Protein AF-A0A6C0LUY1-F1 (afdb_monomer_lite)

Radius of gyration: 14.44 Å; chains: 1; bounding box: 42×29×36 Å

Sequence (111 aa):
MSGEDTIKKTITMTLNYDTLIKELGESGDKDSTDIHDLSSQALMDKLDRFVDYRYDKKKYGMHQVNLTIHGVPTGFEPADFCELIKDHCDDISSFTSIEGGFSVSLFIDVN

Secondary structure (DSSP, 8-state):
---------EEEEEEEHHHHHHHHHTTS-TT---GGGS-HHHHHHHHHHHHHHHS-S---EEEEEEEEEESPPTT--HHHHHHHHTTT-SEEEEEEEETTEEEEEEEEEE-

pLDDT: mean 70.25, std 12.16, range [37.56, 87.62]

Organism: NCBI:txid1070528

Structure (mmCIF, N/CA/C/O backbone):
data_AF-A0A6C0LUY1-F1
#
_entry.id   AF-A0A6C0LUY1-F1
#
loop_
_atom_site.group_PDB
_atom_site.id
_atom_site.type_symbol
_atom_site.label_atom_id
_atom_site.label_alt_id
_atom_site.label_comp_id
_atom_site.label_asym_id
_atom_site.label_entity_id
_atom_site.label_seq_id
_atom_site.pdbx_PDB_ins_code
_atom_site.Cartn_x
_atom_site.Cartn_y
_atom_site.Cartn_z
_atom_site.occupancy
_atom_site.B_iso_or_equiv
_atom_site.auth_seq_id
_atom_site.auth_comp_id
_atom_site.auth_asym_id
_atom_site.auth_atom_id
_atom_site.pdbx_PDB_model_num
ATOM 1 N N . MET A 1 1 ? -30.092 8.903 8.203 1.00 37.56 1 MET A N 1
ATOM 2 C CA . MET A 1 1 ? -29.173 8.077 9.006 1.00 37.56 1 MET A CA 1
ATOM 3 C C . MET A 1 1 ? -27.816 8.735 8.883 1.00 37.56 1 MET A C 1
ATOM 5 O O . MET A 1 1 ? -27.248 8.698 7.805 1.00 37.56 1 MET A O 1
ATOM 9 N N . SER A 1 2 ? -27.399 9.465 9.915 1.00 42.03 2 SE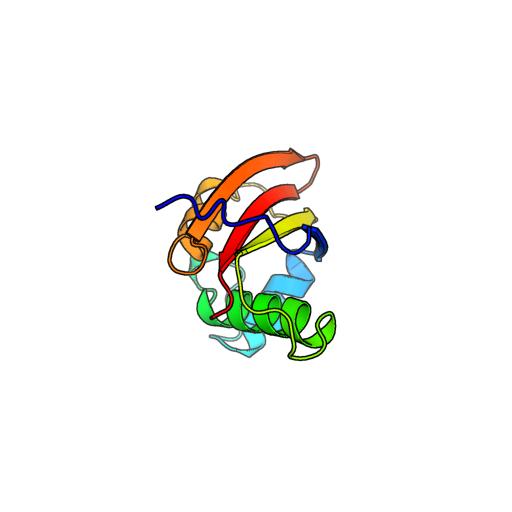R A N 1
ATOM 10 C CA . SER A 1 2 ? -26.137 10.209 9.929 1.00 42.03 2 SER A CA 1
ATOM 11 C C . SER A 1 2 ? -25.100 9.350 10.640 1.00 42.03 2 SER A C 1
ATOM 13 O O . SER A 1 2 ? -24.987 9.406 11.861 1.00 42.03 2 SER A O 1
ATOM 15 N N . GLY A 1 3 ? -24.432 8.487 9.885 1.00 43.06 3 GLY A N 1
ATOM 16 C CA . GLY A 1 3 ? -23.197 7.845 10.307 1.00 43.06 3 GLY A CA 1
ATOM 17 C C . GLY A 1 3 ? -22.103 8.422 9.433 1.00 43.06 3 GLY A C 1
ATOM 18 O O . GLY A 1 3 ? -21.881 7.926 8.340 1.00 43.06 3 GLY A O 1
ATOM 19 N N . GLU A 1 4 ? -21.497 9.532 9.851 1.00 49.38 4 GLU A N 1
ATOM 20 C CA . GLU A 1 4 ? -20.171 9.855 9.336 1.00 49.38 4 GLU A CA 1
ATOM 21 C C . GLU A 1 4 ? -19.279 8.713 9.816 1.00 49.38 4 GLU A C 1
ATOM 23 O O . GLU A 1 4 ? -19.008 8.626 11.019 1.00 49.38 4 GLU A O 1
ATOM 28 N N . ASP A 1 5 ? -18.883 7.812 8.916 1.00 56.62 5 ASP A N 1
ATOM 29 C CA . ASP A 1 5 ? -17.816 6.856 9.185 1.00 56.62 5 ASP A CA 1
ATOM 30 C C . ASP A 1 5 ? -16.553 7.663 9.461 1.00 56.62 5 ASP A C 1
ATOM 32 O O . ASP A 1 5 ? -15.792 8.071 8.587 1.00 56.62 5 ASP A O 1
ATOM 36 N N . THR A 1 6 ? -16.409 8.035 10.729 1.00 68.94 6 THR A N 1
ATOM 37 C CA . THR A 1 6 ? -15.324 8.876 11.191 1.00 68.94 6 THR A CA 1
ATOM 38 C C . THR A 1 6 ? -14.099 7.995 11.115 1.00 68.94 6 THR A C 1
ATOM 40 O O . THR A 1 6 ? -14.011 7.034 11.888 1.00 68.94 6 THR A O 1
ATOM 43 N N . ILE A 1 7 ? -13.192 8.313 10.185 1.00 70.38 7 ILE A N 1
ATOM 44 C CA . ILE A 1 7 ? -11.895 7.651 10.033 1.00 70.38 7 ILE A CA 1
ATOM 45 C C . ILE A 1 7 ? -11.325 7.428 11.432 1.00 70.38 7 ILE A C 1
ATOM 47 O O . ILE A 1 7 ? -11.005 8.374 12.158 1.00 70.38 7 ILE A O 1
ATOM 51 N N . LYS A 1 8 ? -11.257 6.163 11.849 1.00 72.25 8 LYS A N 1
ATOM 52 C CA . LYS A 1 8 ? -10.922 5.802 13.226 1.00 72.25 8 LYS A CA 1
ATOM 53 C C . LYS A 1 8 ? -9.478 6.155 13.538 1.00 72.25 8 LYS A C 1
ATOM 55 O O . LYS A 1 8 ? -9.174 6.477 14.692 1.00 72.25 8 LYS A O 1
ATOM 60 N N . LYS A 1 9 ? -8.603 6.066 12.530 1.00 74.75 9 LYS A N 1
ATOM 61 C CA . LYS A 1 9 ? -7.185 6.418 12.592 1.00 74.75 9 LYS A CA 1
ATOM 62 C C . LYS A 1 9 ? -6.562 6.422 11.192 1.00 74.75 9 LYS A C 1
ATOM 64 O O . LYS A 1 9 ? -6.999 5.699 10.300 1.00 74.75 9 LYS A O 1
ATOM 69 N N . THR A 1 10 ? -5.523 7.238 11.044 1.00 78.19 10 THR A N 1
ATOM 70 C CA . THR A 1 10 ? -4.648 7.258 9.870 1.00 78.19 10 THR A CA 1
ATOM 71 C C . THR A 1 10 ? -3.371 6.479 10.182 1.00 78.19 10 THR A C 1
ATOM 73 O O . THR A 1 10 ? -2.729 6.708 11.212 1.00 78.19 10 THR A O 1
ATOM 76 N N . ILE A 1 11 ? -3.007 5.547 9.311 1.00 77.81 11 ILE A N 1
ATOM 77 C CA . ILE A 1 11 ? -1.822 4.698 9.408 1.00 77.81 11 ILE A CA 1
ATOM 78 C C . ILE A 1 11 ? -0.891 5.088 8.274 1.00 77.81 11 ILE A C 1
ATOM 80 O O . ILE A 1 11 ? -1.307 5.094 7.126 1.00 77.81 11 ILE A O 1
ATOM 84 N N . THR A 1 12 ? 0.372 5.366 8.575 1.00 82.19 12 THR A N 1
ATOM 85 C CA . THR A 1 12 ? 1.386 5.582 7.539 1.00 82.19 12 THR A CA 1
ATOM 86 C C . THR A 1 12 ? 2.351 4.410 7.530 1.00 82.19 12 THR A C 1
ATOM 88 O O . THR A 1 12 ? 2.881 4.039 8.582 1.00 82.19 12 THR A O 1
ATOM 91 N N . MET A 1 13 ? 2.585 3.841 6.351 1.00 79.56 13 MET A N 1
ATOM 92 C CA . MET A 1 13 ? 3.522 2.746 6.148 1.00 79.56 13 MET A CA 1
ATOM 93 C C . MET A 1 13 ? 4.42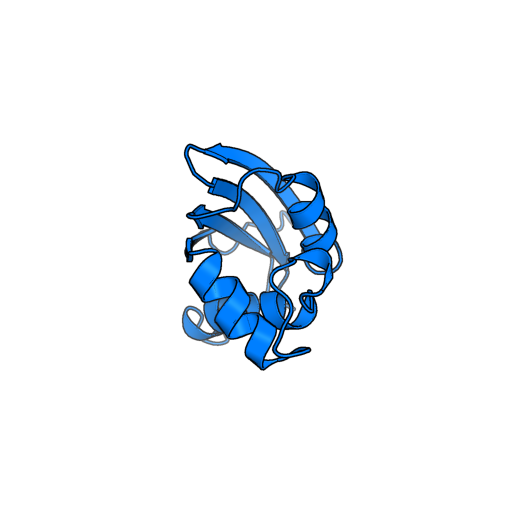8 3.025 4.955 1.00 79.56 13 MET A C 1
ATOM 95 O O . MET A 1 13 ? 3.991 3.517 3.918 1.00 79.56 13 MET A O 1
ATOM 99 N N . THR A 1 14 ? 5.697 2.668 5.110 1.00 83.88 14 THR A N 1
ATOM 100 C CA . THR A 1 14 ? 6.709 2.769 4.065 1.00 83.88 14 THR A CA 1
ATOM 101 C C . THR A 1 14 ? 7.271 1.380 3.805 1.00 83.88 14 THR A C 1
ATOM 103 O O . THR A 1 14 ? 7.734 0.718 4.733 1.00 83.88 14 THR A O 1
ATOM 106 N N . LEU A 1 15 ? 7.214 0.943 2.555 1.00 79.62 15 LEU A N 1
ATOM 107 C CA . LEU A 1 15 ? 7.672 -0.354 2.083 1.00 79.62 15 LEU A CA 1
ATOM 108 C C . LEU A 1 15 ? 8.741 -0.170 1.003 1.00 79.62 15 LEU A C 1
ATOM 110 O O . LEU A 1 15 ? 8.775 0.828 0.283 1.00 79.62 15 LEU A O 1
ATOM 114 N N . ASN A 1 16 ? 9.609 -1.165 0.883 1.00 83.56 16 ASN A N 1
ATOM 115 C CA . ASN A 1 16 ? 10.524 -1.306 -0.240 1.00 83.56 16 ASN A CA 1
ATOM 116 C C . ASN A 1 16 ? 9.963 -2.375 -1.188 1.00 83.56 16 ASN A C 1
ATOM 118 O O . ASN A 1 16 ? 9.543 -3.427 -0.713 1.00 83.56 16 ASN A O 1
ATOM 122 N N . TYR A 1 17 ? 9.951 -2.103 -2.492 1.00 78.38 17 TYR A N 1
ATOM 123 C CA . TYR A 1 17 ? 9.386 -2.972 -3.522 1.00 78.38 17 TYR A CA 1
ATOM 124 C C . TYR A 1 17 ? 10.085 -4.334 -3.585 1.00 78.38 17 TYR A C 1
ATOM 126 O O . TYR A 1 17 ? 9.402 -5.347 -3.556 1.00 78.38 17 TYR A O 1
ATOM 134 N N . ASP A 1 18 ? 11.419 -4.390 -3.567 1.00 76.06 18 ASP A N 1
ATOM 135 C CA . ASP A 1 18 ? 12.155 -5.664 -3.590 1.00 76.06 18 ASP A CA 1
ATOM 136 C C . ASP A 1 18 ? 11.855 -6.515 -2.355 1.00 76.06 18 ASP A C 1
ATOM 138 O O . ASP A 1 18 ? 11.695 -7.732 -2.443 1.00 76.06 18 ASP A O 1
ATOM 142 N N . THR A 1 19 ? 11.788 -5.876 -1.187 1.00 76.69 19 THR A N 1
ATOM 143 C CA . THR A 1 19 ? 11.421 -6.546 0.064 1.00 76.69 19 THR A CA 1
ATOM 144 C C . THR A 1 19 ? 9.973 -7.030 0.011 1.00 76.69 19 THR A C 1
ATOM 146 O O . THR A 1 19 ? 9.695 -8.164 0.388 1.00 76.69 19 THR A O 1
ATOM 149 N N . LEU A 1 20 ? 9.069 -6.209 -0.528 1.00 73.75 20 LEU A N 1
ATOM 150 C CA . LEU A 1 20 ? 7.665 -6.549 -0.714 1.00 73.75 20 LEU A CA 1
ATOM 151 C C . LEU A 1 20 ? 7.510 -7.751 -1.651 1.00 73.75 20 LEU A C 1
ATOM 153 O O . LEU A 1 20 ? 6.910 -8.738 -1.255 1.00 73.75 20 LEU A O 1
ATOM 157 N N . ILE A 1 21 ? 8.109 -7.712 -2.839 1.00 70.94 21 ILE A N 1
ATOM 158 C CA . ILE A 1 21 ? 8.090 -8.803 -3.821 1.00 70.94 21 ILE A CA 1
ATOM 159 C C . ILE A 1 21 ? 8.681 -10.079 -3.233 1.00 70.94 21 ILE A C 1
ATOM 161 O O . ILE A 1 21 ? 8.098 -11.136 -3.408 1.00 70.94 21 ILE A O 1
ATOM 165 N N . LYS A 1 22 ? 9.795 -10.014 -2.493 1.00 70.19 22 LYS A N 1
ATOM 166 C CA . LYS A 1 22 ? 10.367 -11.209 -1.848 1.00 70.19 22 LYS A CA 1
ATOM 167 C C . LYS A 1 22 ? 9.424 -11.808 -0.813 1.00 70.19 22 LYS A C 1
ATOM 169 O O . LYS A 1 22 ? 9.182 -13.006 -0.827 1.00 70.19 22 LYS A O 1
ATOM 174 N N . GLU A 1 23 ? 8.875 -10.979 0.067 1.00 67.44 23 GLU A N 1
ATOM 175 C CA . GLU A 1 23 ? 7.996 -11.453 1.137 1.00 67.44 23 GLU A CA 1
ATOM 176 C C . GLU A 1 23 ? 6.623 -11.912 0.612 1.00 67.44 23 GLU A C 1
ATOM 178 O O . GLU A 1 23 ? 6.008 -12.781 1.221 1.00 67.44 23 GLU A O 1
ATOM 183 N N . LEU A 1 24 ? 6.142 -11.359 -0.507 1.00 65.00 24 LEU A N 1
ATOM 184 C CA . LEU A 1 24 ? 4.900 -11.778 -1.169 1.00 65.00 24 LEU A CA 1
ATOM 185 C C . LEU A 1 24 ? 5.107 -12.952 -2.137 1.00 65.00 24 LEU A C 1
ATOM 187 O O . LEU A 1 24 ? 4.241 -13.817 -2.261 1.00 65.00 24 LEU A O 1
ATOM 191 N N . GLY 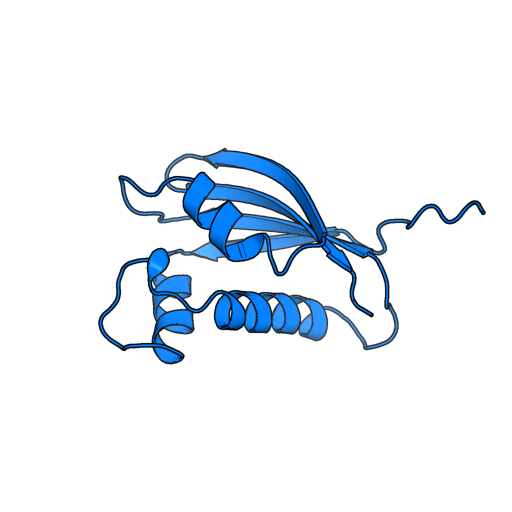A 1 25 ? 6.267 -13.021 -2.782 1.00 56.16 25 GLY A N 1
ATOM 192 C CA . GLY A 1 25 ? 6.701 -14.122 -3.638 1.00 56.16 25 GLY A CA 1
ATOM 193 C C . GLY A 1 25 ? 7.024 -15.387 -2.846 1.00 56.16 25 GLY A C 1
ATOM 194 O O . GLY A 1 25 ? 6.867 -16.481 -3.363 1.00 56.16 25 GLY A O 1
ATOM 195 N N . GLU A 1 26 ? 7.364 -15.294 -1.556 1.00 50.84 26 GLU A N 1
ATOM 196 C CA . GLU A 1 26 ? 7.440 -16.472 -0.676 1.00 50.84 26 GLU A CA 1
ATOM 197 C C . GLU A 1 26 ? 6.069 -17.143 -0.439 1.00 50.84 26 GLU A C 1
ATOM 199 O O . GLU A 1 26 ? 6.018 -18.320 -0.072 1.00 50.84 26 GLU A O 1
ATOM 204 N N . SER A 1 27 ? 4.964 -16.429 -0.695 1.00 47.19 27 SER A N 1
ATOM 205 C CA . SER A 1 27 ? 3.587 -16.952 -0.682 1.00 47.19 27 SER A CA 1
ATOM 206 C C . SER A 1 27 ? 3.028 -17.334 -2.067 1.00 47.19 27 SER A C 1
ATOM 208 O O . SER A 1 27 ? 1.910 -17.843 -2.135 1.00 47.19 27 SER A O 1
ATOM 210 N N . GLY A 1 28 ? 3.793 -17.130 -3.147 1.00 47.41 28 GLY A N 1
ATOM 211 C CA . GLY A 1 28 ? 3.449 -17.444 -4.544 1.00 47.41 28 GLY A CA 1
ATOM 212 C C . GLY A 1 28 ? 4.616 -18.107 -5.294 1.00 47.41 28 GLY A C 1
ATOM 213 O O . GLY A 1 28 ? 5.563 -18.569 -4.664 1.00 47.41 28 GLY A O 1
ATOM 214 N N . ASP A 1 29 ? 4.552 -18.229 -6.624 1.00 46.25 29 ASP A N 1
ATOM 215 C CA . ASP A 1 29 ? 5.601 -18.897 -7.416 1.00 46.25 29 ASP A CA 1
ATOM 216 C C . ASP A 1 29 ? 6.959 -18.181 -7.252 1.00 46.25 29 ASP A C 1
ATOM 218 O O . ASP A 1 29 ? 7.084 -16.981 -7.496 1.00 46.25 29 ASP A O 1
ATOM 222 N N . LYS A 1 30 ? 7.987 -18.925 -6.820 1.00 50.00 30 LYS A N 1
ATOM 223 C CA . LYS A 1 30 ? 9.262 -18.406 -6.269 1.00 50.00 30 LYS A CA 1
ATOM 224 C C . LYS A 1 30 ? 10.135 -17.587 -7.229 1.00 50.00 30 LYS A C 1
ATOM 226 O O . LYS A 1 30 ? 11.157 -17.060 -6.794 1.00 50.00 30 LYS A O 1
ATOM 231 N N . ASP A 1 31 ? 9.748 -17.489 -8.494 1.00 51.50 31 ASP A N 1
ATOM 232 C CA . ASP A 1 31 ? 10.547 -16.883 -9.558 1.00 51.50 31 ASP A CA 1
ATOM 233 C C . ASP A 1 31 ? 9.921 -15.613 -10.160 1.00 51.50 31 ASP A C 1
ATOM 235 O O . ASP A 1 31 ? 10.518 -15.034 -11.070 1.00 51.50 31 ASP A O 1
ATOM 239 N N . SER A 1 32 ? 8.761 -15.141 -9.675 1.00 50.81 32 SER A N 1
ATOM 240 C CA . SER A 1 32 ? 8.172 -13.925 -10.245 1.00 50.81 32 SER A CA 1
ATOM 241 C C . SER A 1 32 ? 8.713 -12.635 -9.625 1.00 50.81 32 SER A C 1
ATOM 243 O O . SER A 1 32 ? 8.668 -12.409 -8.415 1.00 50.81 32 SER A O 1
ATOM 245 N N . THR A 1 33 ? 9.219 -11.763 -10.498 1.00 54.09 33 THR A N 1
ATOM 246 C CA . THR A 1 33 ? 9.592 -10.375 -10.198 1.00 54.09 33 THR A CA 1
ATOM 247 C C . THR A 1 33 ? 8.485 -9.380 -10.560 1.00 54.09 33 THR A C 1
ATOM 249 O O . THR A 1 33 ? 8.694 -8.170 -10.439 1.00 54.09 33 THR A O 1
ATOM 252 N N . ASP A 1 34 ? 7.346 -9.872 -11.053 1.00 60.56 34 ASP A N 1
ATOM 253 C CA . ASP A 1 34 ? 6.230 -9.057 -11.521 1.00 60.56 34 ASP A CA 1
ATOM 254 C C . ASP A 1 34 ? 5.148 -8.939 -10.438 1.00 60.56 34 ASP A C 1
ATOM 256 O O . ASP A 1 34 ? 4.759 -9.926 -9.813 1.00 60.56 34 ASP A O 1
ATOM 260 N N . ILE A 1 35 ? 4.647 -7.720 -10.216 1.00 60.31 35 ILE A N 1
ATOM 261 C CA . ILE A 1 35 ? 3.527 -7.493 -9.300 1.00 60.31 35 ILE A CA 1
ATOM 262 C C . ILE A 1 35 ? 2.238 -8.148 -9.799 1.00 60.31 35 ILE A C 1
ATOM 264 O O . ILE A 1 35 ? 1.390 -8.501 -8.985 1.00 60.31 35 ILE A O 1
ATOM 268 N N . HIS A 1 36 ? 2.110 -8.338 -11.116 1.00 60.28 36 HIS A N 1
ATOM 269 C CA . HIS A 1 36 ? 0.959 -8.995 -11.738 1.00 60.28 36 HIS A CA 1
ATOM 270 C C . HIS A 1 36 ? 0.837 -10.470 -11.342 1.00 60.28 36 HIS A C 1
ATOM 272 O O . HIS A 1 36 ? -0.264 -11.017 -11.327 1.00 60.28 36 HIS A O 1
ATOM 278 N N . ASP A 1 37 ? 1.952 -11.091 -10.955 1.00 58.09 37 ASP A N 1
ATOM 279 C CA . ASP A 1 37 ? 1.991 -12.465 -10.452 1.00 58.09 37 ASP A CA 1
ATOM 280 C C . ASP A 1 37 ? 1.910 -12.532 -8.918 1.00 58.09 37 ASP A C 1
ATOM 282 O O . ASP A 1 37 ? 1.823 -13.621 -8.339 1.00 58.09 37 ASP A O 1
ATOM 286 N N . LEU A 1 38 ? 1.946 -11.384 -8.229 1.00 60.75 38 LEU A N 1
ATOM 287 C CA . LEU A 1 38 ? 1.772 -11.354 -6.785 1.00 60.75 38 LEU A CA 1
ATOM 288 C C . LEU A 1 38 ? 0.311 -11.606 -6.423 1.00 60.75 38 LEU A C 1
ATOM 290 O O . LEU A 1 38 ? -0.620 -11.002 -6.951 1.00 60.75 38 LEU A O 1
ATOM 294 N N . SER A 1 39 ? 0.111 -12.455 -5.419 1.00 60.94 39 SER A N 1
ATOM 295 C CA . SER A 1 39 ? -1.197 -12.622 -4.801 1.00 60.94 39 SER A CA 1
ATOM 296 C C . SER A 1 39 ? -1.580 -11.329 -4.075 1.00 60.94 39 SER A C 1
ATOM 298 O O . SER A 1 39 ? -0.986 -10.994 -3.045 1.00 60.94 39 SER A O 1
ATOM 300 N N . SER A 1 40 ? -2.590 -10.616 -4.582 1.00 62.66 40 SER A N 1
ATOM 301 C CA . SER A 1 40 ? -3.193 -9.451 -3.911 1.00 62.66 40 SER A CA 1
ATOM 302 C C . SER A 1 40 ? -3.601 -9.779 -2.473 1.00 62.66 40 SER A C 1
ATOM 304 O O . SER A 1 40 ? -3.422 -8.960 -1.573 1.00 62.66 40 SER A O 1
ATOM 306 N N . GLN A 1 41 ? -4.012 -11.028 -2.230 1.00 62.72 41 GLN A N 1
ATOM 307 C CA . GLN A 1 41 ? -4.297 -11.556 -0.900 1.00 62.72 41 GLN A CA 1
ATOM 308 C C . GLN A 1 41 ? -3.081 -11.519 0.034 1.00 62.72 41 GLN A C 1
ATOM 310 O O . GLN A 1 41 ? -3.232 -11.185 1.197 1.00 62.72 41 GLN A O 1
ATOM 315 N N . ALA A 1 42 ? -1.869 -11.828 -0.434 1.00 66.81 42 ALA A N 1
ATOM 316 C CA . ALA A 1 42 ? -0.684 -11.819 0.429 1.00 66.81 42 ALA A CA 1
ATOM 317 C C . ALA A 1 42 ? -0.274 -10.391 0.829 1.00 66.81 42 ALA A C 1
ATOM 319 O O . ALA A 1 42 ? 0.163 -10.154 1.960 1.00 66.81 42 ALA A O 1
ATOM 320 N N . LEU A 1 43 ? -0.431 -9.429 -0.091 1.00 70.56 43 LEU A N 1
ATOM 321 C CA . LEU A 1 43 ? -0.218 -8.009 0.196 1.00 70.56 43 LEU A CA 1
ATOM 322 C C . LEU A 1 43 ? -1.212 -7.534 1.254 1.00 70.56 43 LEU A C 1
ATOM 324 O O . LEU A 1 43 ? -0.826 -6.838 2.194 1.00 70.56 43 LEU A O 1
ATOM 328 N N . MET A 1 44 ? -2.463 -7.962 1.116 1.00 68.88 44 MET A N 1
ATOM 329 C CA . MET A 1 44 ? -3.545 -7.604 2.019 1.00 68.88 44 MET A CA 1
ATOM 330 C C . MET A 1 44 ? -3.424 -8.277 3.372 1.00 68.88 44 MET A C 1
ATOM 332 O O . MET A 1 44 ? -3.420 -7.570 4.361 1.00 68.88 44 MET A O 1
ATOM 336 N N . ASP A 1 45 ? -3.126 -9.572 3.449 1.00 70.06 45 ASP A N 1
ATOM 337 C CA . ASP A 1 45 ? -2.814 -10.260 4.706 1.00 70.06 45 ASP A CA 1
ATOM 338 C C . ASP A 1 45 ? -1.698 -9.549 5.483 1.00 70.06 45 ASP A C 1
ATOM 340 O O . ASP A 1 45 ? -1.648 -9.582 6.713 1.00 70.06 45 ASP A O 1
ATOM 344 N N . LYS A 1 46 ? -0.762 -8.911 4.780 1.00 69.88 46 LYS A N 1
ATOM 345 C CA . LYS A 1 46 ? 0.320 -8.155 5.399 1.00 69.88 46 LYS A CA 1
ATOM 346 C C . LYS A 1 46 ? -0.095 -6.750 5.808 1.00 69.88 46 LYS A C 1
ATOM 348 O O . LYS A 1 46 ? 0.339 -6.295 6.867 1.00 69.88 46 LYS A O 1
ATOM 353 N N . LEU A 1 47 ? -0.912 -6.079 4.999 1.00 69.31 47 LEU A N 1
ATOM 354 C CA . LEU A 1 47 ? -1.557 -4.823 5.372 1.00 69.31 47 LEU A CA 1
ATOM 355 C C . LEU A 1 47 ? -2.441 -5.043 6.599 1.00 69.31 47 LEU A C 1
ATOM 357 O O . LEU A 1 47 ? -2.217 -4.380 7.604 1.00 69.31 47 LEU A O 1
ATOM 361 N N . ASP A 1 48 ? -3.311 -6.044 6.572 1.00 66.50 48 ASP A N 1
ATOM 362 C CA . ASP A 1 48 ? -4.154 -6.496 7.672 1.00 66.50 48 ASP A CA 1
ATOM 363 C C . ASP A 1 48 ? -3.325 -6.858 8.888 1.00 66.50 48 ASP A C 1
ATOM 365 O O . ASP A 1 48 ? -3.579 -6.329 9.955 1.00 66.50 48 ASP A O 1
ATOM 369 N N . ARG A 1 49 ? -2.259 -7.660 8.765 1.00 66.94 49 ARG A N 1
ATOM 370 C CA . ARG A 1 49 ? -1.368 -7.935 9.908 1.00 66.94 49 ARG A CA 1
ATOM 371 C C . ARG A 1 49 ? -0.673 -6.687 10.426 1.00 66.94 49 ARG A C 1
ATOM 373 O O . ARG A 1 49 ? -0.393 -6.618 11.616 1.00 66.94 49 ARG A O 1
ATOM 380 N N . PHE A 1 50 ? -0.336 -5.721 9.576 1.00 64.50 50 PHE A N 1
ATOM 381 C CA . PHE A 1 50 ? 0.290 -4.475 10.012 1.00 64.50 50 PHE A CA 1
ATOM 382 C C . PHE A 1 50 ? -0.715 -3.560 10.717 1.00 64.50 50 PHE A C 1
ATOM 384 O O . PHE A 1 50 ? -0.373 -2.932 11.725 1.00 64.50 50 PHE A O 1
ATOM 391 N N . VAL A 1 51 ? -1.951 -3.525 10.217 1.00 62.22 51 VAL A N 1
ATOM 392 C CA . VAL A 1 51 ? -3.107 -2.902 10.855 1.00 62.22 51 VAL A CA 1
ATOM 393 C C . VAL A 1 51 ? -3.360 -3.626 12.183 1.00 62.22 51 VAL A C 1
ATOM 395 O O . VAL A 1 51 ? -3.122 -3.038 13.226 1.00 62.22 51 VAL A O 1
ATOM 398 N N . ASP A 1 52 ? -3.649 -4.920 12.210 1.00 62.47 52 ASP A N 1
ATOM 399 C CA . ASP A 1 52 ? -3.849 -5.735 13.416 1.00 62.47 52 ASP A CA 1
ATOM 400 C C . ASP A 1 52 ? -2.702 -5.629 14.433 1.00 62.47 52 ASP A C 1
ATOM 402 O O . ASP A 1 52 ? -2.939 -5.431 15.620 1.00 62.47 52 ASP A O 1
ATOM 406 N N . TYR A 1 53 ? -1.434 -5.695 14.019 1.00 53.97 53 TYR A N 1
ATOM 407 C CA . TYR A 1 53 ? -0.298 -5.610 14.949 1.00 53.97 53 TYR A CA 1
ATOM 408 C C . TYR A 1 53 ? -0.185 -4.227 15.611 1.00 53.97 53 TYR A C 1
ATOM 410 O O . TYR A 1 53 ? 0.254 -4.101 16.756 1.00 53.97 53 TYR A O 1
ATOM 418 N N . ARG A 1 54 ? -0.600 -3.163 14.912 1.00 54.84 54 ARG A N 1
ATOM 419 C CA . ARG A 1 54 ? -0.682 -1.793 15.451 1.00 54.84 54 ARG A CA 1
ATOM 420 C C . ARG A 1 54 ? -1.998 -1.525 16.192 1.00 54.84 54 ARG A C 1
ATOM 422 O O . ARG A 1 54 ? -2.139 -0.427 16.754 1.00 54.84 54 ARG A O 1
ATOM 429 N N . TYR A 1 55 ? -2.950 -2.458 16.166 1.00 54.56 55 TYR A N 1
ATOM 430 C CA . TYR A 1 55 ? -4.297 -2.299 16.698 1.00 54.56 55 TYR A CA 1
ATOM 431 C C . TYR A 1 55 ? -4.623 -3.394 17.716 1.00 54.56 55 TYR A C 1
ATOM 433 O O . TYR A 1 55 ? -4.906 -4.543 17.410 1.00 54.56 55 TYR A O 1
ATOM 441 N N . ASP A 1 56 ? -4.684 -2.988 18.980 1.00 52.44 56 ASP A N 1
ATOM 442 C CA . ASP A 1 56 ? -5.455 -3.720 19.980 1.00 52.44 56 ASP A CA 1
ATOM 443 C C . ASP A 1 56 ? -6.893 -3.907 19.440 1.00 52.44 56 ASP A C 1
ATOM 445 O O . ASP A 1 56 ? -7.462 -2.941 18.920 1.00 52.44 56 ASP A O 1
ATOM 449 N N . LYS A 1 57 ? -7.455 -5.124 19.539 1.00 49.59 57 LYS A N 1
ATOM 450 C CA . LYS A 1 57 ? -8.687 -5.666 18.896 1.00 49.59 57 LYS A CA 1
ATOM 451 C C . LYS A 1 57 ? -10.011 -4.893 19.126 1.00 49.59 57 LYS A C 1
ATOM 453 O O . LYS A 1 57 ? -11.097 -5.458 19.055 1.00 49.59 57 LYS A O 1
ATOM 458 N N . LYS A 1 58 ? -9.970 -3.613 19.494 1.00 52.00 58 LYS A N 1
ATOM 459 C CA . LYS A 1 58 ? -11.100 -2.824 20.0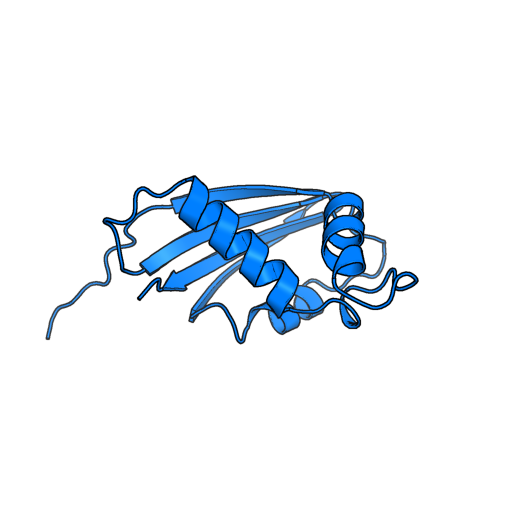07 1.00 52.00 58 LYS A CA 1
ATOM 460 C C . LYS A 1 58 ? -11.571 -1.688 19.096 1.00 52.00 58 LYS A C 1
ATOM 462 O O . LYS A 1 58 ? -12.354 -0.862 19.562 1.00 52.00 58 LYS A O 1
ATOM 467 N N . LYS A 1 59 ? -11.127 -1.592 17.839 1.00 58.53 59 LYS A N 1
ATOM 468 C CA . LYS A 1 59 ? -11.572 -0.514 16.933 1.00 58.53 59 LYS A CA 1
ATOM 469 C C . LYS A 1 59 ? -11.856 -0.996 15.509 1.00 58.53 59 LYS A C 1
ATOM 471 O O . LYS A 1 59 ? -11.151 -0.615 14.580 1.00 58.53 59 LYS A O 1
ATOM 476 N N . TYR A 1 60 ? -12.928 -1.773 15.387 1.00 65.50 60 TYR A N 1
ATOM 477 C CA . TYR A 1 60 ? -13.675 -1.949 14.141 1.00 65.50 60 TYR A CA 1
ATOM 478 C C . TYR A 1 60 ? -14.086 -0.587 13.536 1.00 65.50 60 TYR A C 1
ATOM 480 O O . TYR A 1 60 ? -14.310 0.385 14.279 1.00 65.50 60 TYR A O 1
ATOM 488 N N . GLY A 1 61 ? -14.166 -0.524 12.208 1.00 72.31 61 GLY A N 1
ATOM 489 C CA . GLY A 1 61 ? -14.554 0.639 11.404 1.00 72.31 61 GLY A CA 1
ATOM 490 C C . GLY A 1 61 ? -13.489 1.093 10.400 1.00 72.31 61 GLY A C 1
ATOM 491 O O . GLY A 1 61 ? -12.395 0.538 10.337 1.00 72.31 61 GLY A O 1
ATOM 492 N N . MET A 1 62 ? -13.801 2.165 9.672 1.00 78.31 62 MET A N 1
ATOM 493 C CA . MET A 1 62 ? -12.985 2.699 8.577 1.00 78.31 62 MET A CA 1
ATOM 494 C C . MET A 1 62 ? -11.654 3.317 9.039 1.00 78.31 62 MET A C 1
ATOM 496 O O . MET A 1 62 ? -11.629 4.215 9.889 1.00 78.31 62 MET A O 1
ATOM 500 N N . HIS A 1 63 ? -10.541 2.895 8.438 1.00 78.75 63 HIS A N 1
ATOM 501 C CA . HIS A 1 63 ? -9.201 3.461 8.641 1.00 78.75 63 HIS A CA 1
ATOM 502 C C . HIS A 1 63 ? -8.645 4.016 7.338 1.00 78.75 63 HIS A C 1
ATOM 504 O O . HIS A 1 63 ? -8.904 3.481 6.267 1.00 78.75 63 HIS A O 1
ATOM 510 N N . GLN A 1 64 ? -7.831 5.064 7.442 1.00 83.12 64 GLN A N 1
ATOM 511 C CA . GLN A 1 64 ? -7.069 5.583 6.311 1.00 83.12 64 GLN A CA 1
ATOM 512 C C . GLN A 1 64 ? -5.645 5.033 6.373 1.00 83.12 64 GLN A C 1
ATOM 514 O O . GLN A 1 64 ? -4.963 5.195 7.384 1.00 83.12 64 GLN A O 1
ATOM 519 N N . VAL A 1 65 ? -5.168 4.426 5.296 1.00 81.50 65 VAL A N 1
ATOM 520 C CA . VAL A 1 65 ? -3.822 3.872 5.168 1.00 81.50 65 VAL A CA 1
ATOM 521 C C . VAL A 1 65 ? -3.069 4.637 4.091 1.00 81.50 65 VAL A C 1
ATOM 523 O O . VAL A 1 65 ? -3.415 4.591 2.919 1.00 81.50 65 VAL A O 1
ATOM 526 N N . ASN A 1 66 ? -2.012 5.330 4.493 1.00 85.69 66 ASN A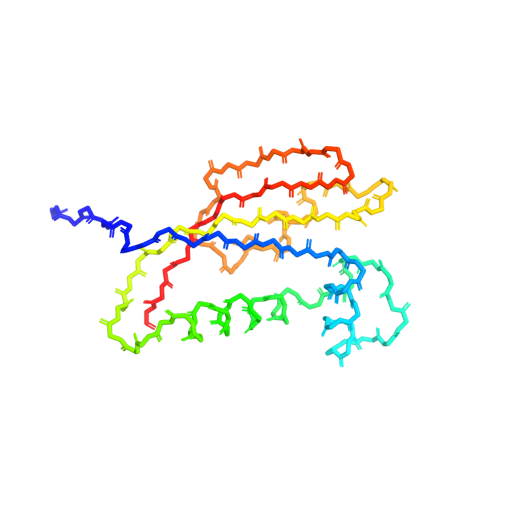 N 1
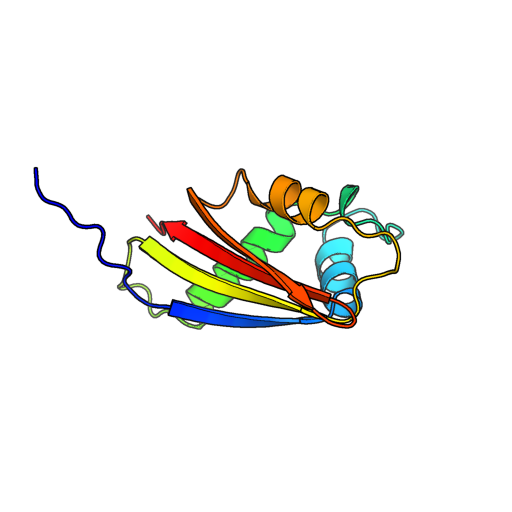ATOM 527 C CA . ASN A 1 66 ? -1.082 6.017 3.613 1.00 85.69 66 ASN A CA 1
ATOM 528 C C . ASN A 1 66 ? 0.134 5.111 3.408 1.00 85.69 66 ASN A C 1
ATOM 530 O O . ASN A 1 66 ? 1.010 5.004 4.269 1.00 85.69 66 ASN A O 1
ATOM 534 N N . LEU A 1 67 ? 0.172 4.440 2.269 1.00 84.56 67 LEU A N 1
ATOM 535 C CA . LEU A 1 67 ? 1.251 3.573 1.840 1.00 84.56 67 LEU A CA 1
ATOM 536 C C . LEU A 1 67 ? 2.262 4.372 1.016 1.00 84.56 67 LEU A C 1
ATOM 538 O O . LEU A 1 67 ? 1.901 5.197 0.182 1.00 84.56 67 LEU A O 1
ATOM 542 N N . THR A 1 68 ? 3.546 4.122 1.222 1.00 87.31 68 THR A N 1
ATOM 543 C CA . THR A 1 68 ? 4.620 4.590 0.342 1.00 87.31 68 THR A CA 1
ATOM 544 C C . THR A 1 68 ? 5.467 3.393 -0.046 1.00 87.31 68 THR A C 1
ATOM 546 O O . THR A 1 68 ? 5.956 2.697 0.837 1.00 87.31 68 THR A O 1
ATOM 549 N N . ILE A 1 69 ? 5.643 3.142 -1.339 1.00 84.62 69 ILE A N 1
ATOM 550 C CA . ILE A 1 69 ? 6.485 2.068 -1.865 1.00 84.62 69 ILE A CA 1
ATOM 551 C C . ILE A 1 69 ? 7.662 2.701 -2.606 1.00 84.62 69 ILE A C 1
ATOM 553 O O . ILE A 1 69 ? 7.471 3.462 -3.551 1.00 84.62 69 ILE A O 1
ATOM 557 N N . HIS A 1 70 ? 8.881 2.378 -2.177 1.00 87.62 70 HIS A N 1
ATOM 558 C CA . HIS A 1 70 ? 10.133 2.806 -2.809 1.00 87.62 70 HIS A CA 1
ATOM 559 C C . HIS A 1 70 ? 10.833 1.650 -3.524 1.00 87.62 70 HIS A C 1
ATOM 561 O O . HIS A 1 70 ? 10.630 0.493 -3.173 1.00 87.62 70 HIS A O 1
ATOM 567 N N . GLY A 1 71 ? 11.737 1.962 -4.452 1.00 82.50 71 GLY A N 1
ATOM 568 C CA . GLY A 1 71 ? 12.514 0.969 -5.201 1.00 82.50 71 GLY A CA 1
ATOM 569 C C . GLY A 1 71 ? 11.717 0.307 -6.321 1.00 82.50 71 GLY A C 1
ATOM 570 O O . GLY A 1 71 ? 12.030 -0.808 -6.715 1.00 82.50 71 GLY A O 1
ATOM 571 N N . VAL A 1 72 ? 10.668 0.971 -6.801 1.00 79.75 72 VAL A N 1
ATOM 572 C CA . VAL A 1 72 ? 9.788 0.429 -7.834 1.00 79.75 72 VAL A CA 1
ATOM 573 C C . VAL A 1 72 ? 10.540 0.393 -9.175 1.00 79.75 72 VAL A C 1
ATOM 575 O O . VAL A 1 72 ? 11.151 1.404 -9.544 1.00 79.75 72 VAL A O 1
ATOM 578 N N . PRO A 1 73 ? 10.536 -0.742 -9.902 1.00 73.31 73 PRO A N 1
ATOM 579 C CA . PRO A 1 73 ? 11.268 -0.884 -11.152 1.00 73.31 73 PRO A CA 1
ATOM 580 C C . PRO A 1 73 ? 10.745 0.063 -12.233 1.00 73.31 73 PRO A C 1
ATOM 582 O O . PRO A 1 73 ? 9.587 0.484 -12.254 1.00 73.31 73 PRO A O 1
ATOM 585 N N . THR A 1 74 ? 11.633 0.407 -13.161 1.00 68.62 74 THR A N 1
ATOM 586 C CA . THR A 1 74 ? 11.307 1.272 -14.296 1.00 68.62 74 THR A CA 1
ATOM 587 C C . THR A 1 74 ? 10.290 0.570 -15.197 1.00 68.62 74 THR A C 1
ATOM 589 O O . THR A 1 74 ? 10.551 -0.536 -15.658 1.00 68.62 74 THR A O 1
ATOM 592 N N . GLY A 1 75 ? 9.148 1.213 -15.455 1.00 65.31 75 GLY A N 1
ATOM 593 C CA . GLY A 1 75 ? 8.054 0.639 -16.253 1.00 65.31 75 GLY A CA 1
ATOM 594 C C . GLY A 1 75 ? 6.885 0.086 -15.438 1.00 65.31 75 GLY A C 1
ATOM 595 O O . GLY A 1 75 ? 5.885 -0.294 -16.028 1.00 65.31 75 GLY A O 1
ATOM 596 N N . PHE A 1 76 ? 6.977 0.089 -14.108 1.00 70.38 76 PHE A N 1
ATOM 597 C CA . PHE A 1 76 ? 5.827 -0.173 -13.252 1.00 70.38 76 PHE A CA 1
ATOM 598 C C . PHE A 1 76 ? 4.786 0.935 -13.401 1.00 70.38 76 PHE A C 1
ATOM 600 O O . PHE A 1 76 ? 5.094 2.111 -13.157 1.00 70.38 76 PHE A O 1
ATOM 607 N N . GLU A 1 77 ? 3.555 0.571 -13.753 1.00 73.06 77 GLU A N 1
ATOM 608 C CA . GLU A 1 77 ? 2.470 1.534 -13.783 1.00 73.06 77 GLU A CA 1
ATOM 609 C C . GLU A 1 77 ? 1.777 1.601 -12.415 1.00 73.06 77 GLU A C 1
ATOM 611 O O . GLU A 1 77 ? 1.298 0.599 -11.894 1.00 73.06 77 GLU A O 1
ATOM 616 N N . PRO A 1 78 ? 1.652 2.799 -11.822 1.00 70.50 78 PRO A N 1
ATOM 617 C CA . PRO A 1 78 ? 0.725 3.076 -10.727 1.00 70.50 78 PRO A CA 1
ATOM 618 C C . PRO A 1 78 ? -0.639 2.386 -10.789 1.00 70.50 78 PRO A C 1
ATOM 620 O O . PRO A 1 78 ? -1.180 1.982 -9.759 1.00 70.50 78 PRO A O 1
ATOM 623 N N . ALA A 1 79 ? -1.203 2.302 -11.996 1.00 74.50 79 ALA A N 1
ATOM 624 C CA . ALA A 1 79 ? -2.504 1.708 -12.245 1.00 74.50 79 ALA A CA 1
ATOM 625 C C . ALA A 1 79 ? -2.513 0.218 -11.891 1.00 74.50 79 ALA A C 1
ATOM 627 O O . ALA A 1 79 ? -3.467 -0.222 -11.260 1.00 74.50 79 ALA A O 1
ATOM 628 N N . ASP A 1 80 ? -1.430 -0.507 -12.180 1.00 75.38 80 ASP A N 1
ATOM 629 C CA . ASP A 1 80 ? -1.283 -1.929 -11.858 1.00 75.38 80 ASP A CA 1
ATOM 630 C C . ASP A 1 80 ? -1.384 -2.162 -10.349 1.00 75.38 80 ASP A C 1
ATOM 632 O O . ASP A 1 80 ? -2.078 -3.066 -9.884 1.00 75.38 80 ASP A O 1
ATOM 636 N N . PHE A 1 81 ? -0.752 -1.287 -9.555 1.00 75.25 81 PHE A N 1
ATOM 637 C CA . PHE A 1 81 ? -0.871 -1.351 -8.101 1.00 75.25 81 PHE A CA 1
ATOM 638 C C . PHE A 1 81 ? -2.305 -1.115 -7.641 1.00 75.25 81 PHE A C 1
ATOM 640 O O . PHE A 1 81 ? -2.819 -1.872 -6.821 1.00 75.25 81 PHE A O 1
ATOM 647 N N . CYS A 1 82 ? -2.945 -0.061 -8.152 1.00 75.25 82 CYS A N 1
ATOM 648 C CA . CYS A 1 82 ? -4.329 0.254 -7.818 1.00 75.25 82 CYS A CA 1
ATOM 649 C C . CYS A 1 82 ? -5.265 -0.898 -8.200 1.00 75.25 82 CYS A C 1
ATOM 651 O O . CYS A 1 82 ? -6.155 -1.230 -7.423 1.00 75.25 82 CYS A O 1
ATOM 653 N N . GLU A 1 83 ? -5.048 -1.539 -9.350 1.00 77.25 83 GLU A N 1
ATOM 654 C CA . GLU A 1 83 ? -5.821 -2.703 -9.774 1.00 77.25 83 GLU A CA 1
ATOM 655 C C . GLU A 1 83 ? -5.620 -3.917 -8.868 1.00 77.25 83 GLU A C 1
ATOM 657 O O . GLU A 1 83 ? -6.592 -4.622 -8.602 1.00 77.25 83 GLU A O 1
ATOM 662 N N . LEU A 1 84 ? -4.406 -4.129 -8.353 1.00 75.31 84 LEU A N 1
ATOM 663 C CA . LEU A 1 84 ? -4.106 -5.201 -7.404 1.00 75.31 84 LEU A CA 1
ATOM 664 C C . LEU A 1 84 ? -4.864 -5.025 -6.078 1.00 75.31 84 LEU A C 1
ATOM 666 O O . LEU A 1 84 ? -5.335 -6.005 -5.499 1.00 75.31 84 LEU A O 1
ATOM 670 N N . ILE A 1 85 ? -4.966 -3.787 -5.581 1.00 75.69 85 ILE A N 1
ATOM 671 C CA . ILE A 1 85 ? -5.563 -3.504 -4.268 1.00 75.69 85 ILE A CA 1
ATOM 672 C C . ILE A 1 85 ? -7.063 -3.193 -4.309 1.00 75.69 85 ILE A C 1
ATOM 674 O O . ILE A 1 85 ? -7.696 -3.243 -3.258 1.00 75.69 85 ILE A O 1
ATOM 678 N N . LYS A 1 86 ? -7.641 -2.901 -5.485 1.00 75.75 86 LYS A N 1
ATOM 679 C CA . LYS A 1 86 ? -9.027 -2.408 -5.621 1.00 75.75 86 LYS A CA 1
ATOM 680 C C . LYS A 1 86 ? -10.084 -3.312 -4.983 1.00 75.75 86 LYS A C 1
ATOM 682 O O . LYS A 1 86 ? -11.080 -2.810 -4.488 1.00 75.75 86 LYS A O 1
ATOM 687 N N . ASP A 1 87 ? -9.878 -4.629 -5.018 1.00 73.12 87 ASP A N 1
ATOM 688 C CA . ASP A 1 87 ? -10.862 -5.606 -4.532 1.00 73.12 87 ASP A CA 1
ATOM 689 C C . ASP A 1 87 ? -10.792 -5.788 -3.005 1.00 73.12 87 ASP A C 1
ATOM 691 O O . ASP A 1 87 ? -11.610 -6.494 -2.420 1.00 73.12 87 ASP A O 1
ATOM 695 N N . HIS A 1 88 ? -9.809 -5.155 -2.363 1.00 70.00 88 HIS A N 1
ATOM 696 C CA . HIS A 1 88 ? -9.463 -5.346 -0.955 1.00 70.00 88 HIS A CA 1
ATOM 697 C C . HIS A 1 88 ? -9.351 -4.027 -0.173 1.00 70.00 88 HIS A C 1
ATOM 699 O O . HIS A 1 88 ? -9.030 -4.029 1.012 1.00 70.00 88 HIS A O 1
ATOM 705 N N . CYS A 1 89 ? -9.596 -2.892 -0.824 1.00 74.44 89 CYS A N 1
ATOM 706 C CA . CYS A 1 89 ? -9.790 -1.602 -0.174 1.00 74.44 89 CYS A CA 1
ATOM 707 C C . CYS A 1 89 ? -11.157 -1.043 -0.569 1.00 74.44 89 CYS A C 1
ATOM 709 O O . CYS A 1 89 ? -11.581 -1.210 -1.711 1.00 74.44 89 CYS A O 1
ATOM 711 N N . ASP A 1 90 ? -11.829 -0.345 0.343 1.00 77.06 90 ASP A N 1
ATOM 712 C CA . ASP A 1 90 ? -13.136 0.253 0.056 1.00 77.06 90 ASP A CA 1
ATOM 713 C C . ASP A 1 90 ? -13.025 1.432 -0.916 1.00 77.06 90 ASP A C 1
ATOM 715 O O . ASP A 1 90 ? -13.896 1.626 -1.764 1.00 77.06 90 ASP A O 1
ATOM 719 N N . ASP A 1 91 ? -11.958 2.229 -0.792 1.00 80.81 91 ASP A N 1
ATOM 720 C CA . ASP A 1 91 ? -11.729 3.397 -1.644 1.00 80.81 91 ASP A CA 1
ATOM 721 C C . ASP A 1 91 ? -10.248 3.820 -1.677 1.00 80.81 91 ASP A C 1
ATOM 723 O O . ASP A 1 91 ? -9.498 3.624 -0.718 1.00 80.81 91 ASP A O 1
ATOM 727 N N . ILE A 1 92 ? -9.822 4.445 -2.777 1.00 82.38 92 ILE A N 1
ATOM 728 C CA . ILE A 1 92 ? -8.480 5.014 -2.952 1.00 82.38 92 ILE A CA 1
ATOM 729 C C . ILE A 1 92 ? -8.598 6.539 -2.941 1.00 82.38 92 ILE A C 1
ATOM 731 O O . ILE A 1 92 ? -8.996 7.171 -3.916 1.00 82.38 92 ILE A O 1
ATOM 735 N N . SER A 1 93 ? -8.182 7.148 -1.832 1.00 81.62 93 SER A N 1
ATOM 736 C CA . SER A 1 93 ? -8.270 8.592 -1.601 1.00 81.62 93 SER A CA 1
ATOM 737 C C . SER A 1 93 ? -7.314 9.411 -2.469 1.00 81.62 93 SER A C 1
ATOM 739 O O . SER A 1 93 ? -7.657 10.504 -2.921 1.00 81.62 93 SER A O 1
ATOM 741 N N . SER A 1 94 ? -6.086 8.931 -2.670 1.00 84.25 94 SER A N 1
ATOM 742 C CA . SER A 1 94 ? -5.082 9.665 -3.443 1.00 84.25 94 SER A CA 1
ATOM 743 C C . SER A 1 94 ? -3.984 8.748 -3.944 1.00 84.25 94 SER A C 1
ATOM 745 O O . SER A 1 94 ? -3.544 7.866 -3.212 1.00 84.25 94 SER A O 1
ATOM 747 N N . PHE A 1 95 ? -3.445 9.051 -5.120 1.00 84.88 95 PHE A N 1
ATOM 748 C CA . PHE A 1 95 ? -2.244 8.416 -5.643 1.00 84.88 95 PHE A CA 1
ATOM 749 C C . PHE A 1 95 ? -1.221 9.483 -6.044 1.00 84.88 95 PHE A C 1
ATOM 751 O O . PHE A 1 95 ? -1.575 10.514 -6.617 1.00 84.88 95 PHE A O 1
ATOM 758 N N . THR A 1 96 ? 0.056 9.271 -5.736 1.00 85.62 96 THR A N 1
ATOM 759 C CA . THR A 1 96 ? 1.146 10.186 -6.091 1.00 85.62 96 THR A CA 1
ATOM 760 C C . THR A 1 96 ? 2.409 9.406 -6.430 1.00 85.62 96 THR A C 1
ATOM 762 O O . THR A 1 96 ? 2.989 8.749 -5.570 1.00 85.62 96 THR A O 1
ATOM 765 N N . SER A 1 97 ? 2.882 9.515 -7.671 1.00 82.06 97 SER A N 1
ATOM 766 C CA . SER A 1 97 ? 4.211 9.019 -8.042 1.00 82.06 97 SER A CA 1
ATOM 767 C C . SER A 1 97 ? 5.296 9.871 -7.382 1.00 82.06 97 SER A C 1
ATOM 769 O O . SER A 1 97 ? 5.209 11.100 -7.379 1.00 82.06 97 SER A O 1
ATOM 771 N N . ILE A 1 98 ? 6.331 9.228 -6.847 1.00 84.38 98 ILE A N 1
ATOM 772 C CA . ILE A 1 98 ? 7.498 9.885 -6.244 1.00 84.38 98 ILE A CA 1
ATOM 773 C C . ILE A 1 98 ? 8.777 9.399 -6.927 1.00 84.38 98 ILE A C 1
ATOM 775 O O . ILE A 1 98 ? 8.772 8.425 -7.679 1.00 84.38 98 ILE A O 1
ATOM 779 N N . GLU A 1 99 ? 9.897 10.070 -6.677 1.00 82.00 99 GLU A N 1
ATOM 780 C CA . GLU A 1 99 ? 11.183 9.630 -7.217 1.00 82.00 99 GLU A CA 1
ATOM 781 C C . GLU A 1 99 ? 11.518 8.210 -6.721 1.00 82.00 99 GLU A C 1
ATOM 783 O O . GLU A 1 99 ? 11.605 7.955 -5.518 1.00 82.00 99 GLU A O 1
ATOM 788 N N . GLY A 1 100 ? 11.652 7.271 -7.663 1.00 81.62 100 GLY A N 1
ATOM 789 C CA . GLY A 1 100 ? 11.935 5.865 -7.374 1.00 81.62 100 GLY A CA 1
ATOM 790 C C . GLY A 1 100 ? 10.781 5.089 -6.728 1.00 81.62 100 GLY A C 1
ATOM 791 O O . GLY A 1 100 ? 11.040 4.062 -6.100 1.00 81.62 100 GLY A O 1
ATOM 792 N N . GLY A 1 101 ? 9.530 5.554 -6.822 1.00 85.88 101 GLY A N 1
ATOM 793 C CA . GLY A 1 101 ? 8.407 4.869 -6.186 1.00 85.88 101 GLY A CA 1
ATOM 794 C C . GLY A 1 101 ? 7.045 5.540 -6.343 1.00 85.88 101 GLY A C 1
ATOM 795 O O . GLY A 1 101 ? 6.821 6.359 -7.232 1.00 85.88 101 GLY A O 1
ATOM 796 N N . PHE A 1 102 ? 6.127 5.218 -5.436 1.00 86.31 102 PHE A N 1
ATOM 797 C CA . PHE A 1 102 ? 4.828 5.882 -5.334 1.00 86.31 102 PHE A CA 1
ATOM 798 C C . PHE A 1 102 ? 4.307 5.918 -3.899 1.00 86.31 102 PHE A C 1
ATOM 800 O O . PHE A 1 102 ? 4.752 5.175 -3.027 1.00 86.31 102 PHE A O 1
ATOM 807 N N . SER A 1 103 ? 3.332 6.784 -3.659 1.00 86.50 103 SER A N 1
ATOM 808 C CA . SER A 1 103 ? 2.530 6.811 -2.448 1.00 86.50 103 SER A CA 1
ATOM 809 C C . SER A 1 103 ? 1.051 6.746 -2.800 1.00 86.50 103 SER A C 1
ATOM 811 O O . SER A 1 103 ? 0.598 7.373 -3.756 1.00 86.50 103 SER A O 1
ATOM 813 N N . VAL A 1 104 ? 0.299 5.973 -2.026 1.00 86.62 104 VAL A N 1
ATOM 814 C CA . VAL A 1 104 ? -1.141 5.809 -2.176 1.00 86.62 104 VAL A CA 1
ATOM 815 C C . VAL A 1 104 ? -1.808 5.911 -0.814 1.00 86.62 104 VAL A C 1
ATOM 817 O O . VAL A 1 104 ? -1.321 5.362 0.169 1.00 86.62 104 VAL A O 1
ATOM 820 N N . SER A 1 105 ? -2.919 6.631 -0.760 1.00 86.00 105 SER A N 1
ATOM 821 C CA . SER A 1 105 ? -3.786 6.713 0.410 1.00 86.00 105 SER A CA 1
ATOM 822 C C . SER A 1 105 ? -5.057 5.944 0.093 1.00 86.00 105 SER A C 1
ATOM 824 O O . SER A 1 105 ? -5.713 6.252 -0.900 1.00 86.00 105 SER A O 1
ATOM 826 N N . LEU A 1 106 ? -5.401 4.966 0.916 1.00 84.69 106 LEU A N 1
ATOM 827 C CA . LEU A 1 106 ? -6.537 4.067 0.725 1.00 84.69 106 LEU A CA 1
ATOM 828 C C . LEU A 1 106 ? -7.333 3.919 2.022 1.00 84.69 106 LEU A C 1
ATOM 830 O O . LEU A 1 106 ? -6.802 4.143 3.110 1.00 84.69 106 LEU A O 1
ATOM 834 N N . PHE A 1 107 ? -8.609 3.581 1.906 1.00 81.50 107 PHE A N 1
ATOM 835 C CA . PHE A 1 107 ? -9.498 3.315 3.026 1.00 81.50 107 PHE A CA 1
ATOM 836 C C . PHE A 1 107 ? -9.735 1.815 3.157 1.00 81.50 107 PHE A C 1
ATOM 838 O O . PHE A 1 107 ? -9.979 1.133 2.164 1.00 81.50 107 PHE A O 1
ATOM 845 N N . ILE A 1 108 ? -9.635 1.317 4.387 1.00 78.06 108 ILE A N 1
ATOM 846 C CA . ILE A 1 108 ? -9.926 -0.076 4.733 1.00 78.06 108 ILE A CA 1
ATOM 847 C C . ILE A 1 108 ? -10.947 -0.064 5.863 1.00 78.06 108 ILE A C 1
ATOM 849 O O . ILE A 1 108 ? -10.665 0.481 6.938 1.00 78.06 108 ILE A O 1
ATOM 853 N N . ASP A 1 109 ? -12.117 -0.649 5.634 1.00 75.00 109 ASP A N 1
ATOM 854 C CA . ASP A 1 109 ? -13.088 -0.939 6.678 1.00 75.00 109 ASP A CA 1
ATOM 855 C C . ASP A 1 109 ? -12.803 -2.299 7.323 1.00 75.00 109 ASP A C 1
ATOM 857 O O . ASP A 1 109 ? -12.887 -3.354 6.697 1.00 75.00 109 ASP A O 1
ATOM 861 N N . VAL A 1 110 ? -12.447 -2.269 8.608 1.00 68.94 110 VAL A N 1
ATOM 862 C CA . VAL A 1 110 ? -12.185 -3.482 9.389 1.00 68.94 110 VAL A CA 1
ATOM 863 C C . VAL A 1 110 ? -13.451 -3.821 10.171 1.00 68.94 110 VAL A C 1
ATOM 865 O O . VAL A 1 110 ? -13.747 -3.159 11.172 1.00 68.94 110 VAL A O 1
ATOM 868 N N . ASN A 1 111 ? -14.181 -4.845 9.718 1.00 64.06 111 ASN A N 1
ATOM 869 C CA . ASN A 1 111 ? -15.435 -5.335 10.314 1.00 64.06 111 ASN A CA 1
ATOM 870 C C . ASN A 1 111 ? -15.281 -6.618 11.141 1.00 64.06 111 ASN A C 1
ATOM 872 O O . ASN A 1 111 ? -14.389 -7.442 10.846 1.00 64.06 111 ASN A O 1
#

Foldseek 3Di:
DDDPLPAPEEAEEEEELVVVCCQQCVVFPVPDPDPLRGQLVSVLVVVVVVVVVVDDPPDFTKHKYKYWYAQDDDPDDPVSVCVSCVVQFPAWPDKAADVRTIITITMGGGD